Protein AF-A0A8X7P3A8-F1 (afdb_monomer)

Foldseek 3Di:
DDDDDDPDDDDPVVVVVVVVVVVPDDPDPPPDDDDDDDDDDDDPPVDDQDPVLLVLLVVLCVVCVVVVVVDPPCQVVLQVSQVSSVVVVHNDHSVRSVVSVVVVVVVVVVVVVVVPD

Radius of gyration: 29.9 Å; Cα contacts (8 Å, |Δi|>4): 35; chains: 1; bounding box: 65×52×84 Å

Nearest PDB structures (foldseek):
  2jmw-assembly1_A  TM=8.877E-01  e=8.194E-04  Arabidopsis thaliana
  8xvg-assembly1_H  TM=4.250E-01  e=5.333E+00  Homo sapiens

Structure (mmCIF, N/CA/C/O backbone):
data_AF-A0A8X7P3A8-F1
#
_entry.id   AF-A0A8X7P3A8-F1
#
loop_
_atom_site.group_PDB
_atom_site.id
_atom_site.type_symbol
_atom_site.label_atom_id
_atom_site.label_alt_id
_atom_site.label_comp_id
_atom_site.label_asym_id
_atom_site.label_entity_id
_atom_site.label_seq_id
_atom_site.pdbx_PDB_ins_code
_atom_site.Cartn_x
_atom_site.Cartn_y
_atom_site.Cartn_z
_atom_site.occupancy
_atom_site.B_iso_or_equiv
_atom_site.auth_seq_id
_atom_site.auth_comp_id
_atom_site.auth_asym_id
_atom_site.auth_atom_id
_atom_site.pdbx_PDB_model_num
ATOM 1 N N . MET A 1 1 ? 1.973 -44.497 -68.229 1.00 47.47 1 MET A N 1
ATOM 2 C CA . MET A 1 1 ? 1.048 -43.436 -68.672 1.00 47.47 1 MET A CA 1
ATOM 3 C C . MET A 1 1 ? 0.001 -43.284 -67.574 1.00 47.47 1 MET A C 1
ATOM 5 O O . MET A 1 1 ? -0.883 -44.121 -67.498 1.00 47.47 1 MET A O 1
ATOM 9 N N . ASP A 1 2 ? 0.125 -42.277 -66.711 1.00 40.44 2 ASP A N 1
ATOM 10 C CA . ASP A 1 2 ? -0.762 -42.025 -65.558 1.00 40.44 2 ASP A CA 1
ATOM 11 C C . ASP A 1 2 ? -1.169 -40.550 -65.577 1.00 40.44 2 ASP A C 1
ATOM 13 O O . ASP A 1 2 ? -0.364 -39.716 -65.977 1.00 40.44 2 ASP A O 1
ATOM 17 N N . GLN A 1 3 ? -2.341 -40.091 -65.155 1.00 44.19 3 GLN A N 1
ATOM 18 C CA . GLN A 1 3 ? -3.654 -40.646 -64.815 1.00 44.19 3 GLN A CA 1
ATOM 19 C C . GLN A 1 3 ? -4.571 -39.401 -64.808 1.00 44.19 3 GLN A C 1
ATOM 21 O O . GLN A 1 3 ? -4.120 -38.302 -64.479 1.00 44.19 3 GLN A O 1
ATOM 26 N N . ARG A 1 4 ? -5.846 -39.522 -65.199 1.00 53.44 4 ARG A N 1
ATOM 27 C CA . ARG A 1 4 ? -6.803 -38.396 -65.171 1.00 53.44 4 ARG A CA 1
ATOM 28 C C . ARG A 1 4 ? -6.999 -37.879 -63.740 1.00 53.44 4 ARG A C 1
ATOM 30 O O . ARG A 1 4 ? -7.305 -38.663 -62.851 1.00 53.44 4 ARG A O 1
ATOM 37 N N . ASN A 1 5 ? -6.924 -36.561 -63.557 1.00 43.56 5 ASN A N 1
ATOM 38 C CA . ASN A 1 5 ? -7.218 -35.863 -62.302 1.00 43.56 5 ASN A CA 1
ATOM 39 C C . ASN A 1 5 ? -8.727 -35.500 -62.208 1.00 43.56 5 ASN A C 1
ATOM 41 O O . ASN A 1 5 ? -9.203 -34.808 -63.110 1.00 43.56 5 ASN A O 1
ATOM 45 N N . PRO A 1 6 ? -9.497 -35.912 -61.172 1.00 57.31 6 PRO A N 1
ATOM 46 C CA . PRO A 1 6 ? -10.958 -35.719 -61.141 1.00 57.31 6 PRO A CA 1
ATOM 47 C C . PRO A 1 6 ? -11.501 -34.586 -60.231 1.00 57.31 6 PRO A C 1
ATOM 49 O O . PRO A 1 6 ? -12.710 -34.501 -60.032 1.00 57.31 6 PRO A O 1
ATOM 52 N N . PHE A 1 7 ? -10.689 -33.680 -59.680 1.00 54.44 7 PHE A N 1
ATOM 53 C CA . PHE A 1 7 ? -11.130 -32.808 -58.567 1.00 54.44 7 PHE A CA 1
ATOM 54 C C . PHE A 1 7 ? -11.492 -31.347 -58.909 1.00 54.44 7 PHE A C 1
ATOM 56 O O . PHE A 1 7 ? -11.035 -30.436 -58.227 1.00 54.44 7 PHE A O 1
ATOM 63 N N . HIS A 1 8 ? -12.346 -31.072 -59.903 1.00 57.78 8 HIS A N 1
ATOM 64 C CA . HIS A 1 8 ? -12.672 -29.672 -60.267 1.00 57.78 8 HIS A CA 1
ATOM 65 C C . HIS A 1 8 ? -14.158 -29.271 -60.302 1.00 57.78 8 HIS A C 1
ATOM 67 O O . HIS A 1 8 ? -14.539 -28.447 -61.121 1.00 57.78 8 HIS A O 1
ATOM 73 N N . HIS A 1 9 ? -15.012 -29.774 -59.395 1.00 59.38 9 HIS A N 1
ATOM 74 C CA . HIS A 1 9 ? -16.444 -29.396 -59.427 1.00 59.38 9 HIS A CA 1
ATOM 75 C C . HIS A 1 9 ? -17.141 -29.024 -58.099 1.00 59.38 9 HIS A C 1
ATOM 77 O O . HIS A 1 9 ? -18.346 -28.810 -58.110 1.00 59.38 9 HIS A O 1
ATOM 83 N N . HIS A 1 10 ? -16.449 -28.856 -56.964 1.00 58.84 10 HIS A N 1
ATOM 84 C CA . HIS A 1 10 ? -17.141 -28.644 -55.669 1.00 58.84 10 HIS A CA 1
ATOM 85 C C . HIS A 1 10 ? -17.173 -27.203 -55.116 1.00 58.84 10 HIS A C 1
ATOM 87 O O . HIS A 1 10 ? -17.753 -26.976 -54.058 1.00 58.84 10 HIS A O 1
ATOM 93 N N . HIS A 1 11 ? -16.610 -26.200 -55.800 1.00 58.31 11 HIS A N 1
ATOM 94 C CA . HIS A 1 11 ? -16.438 -24.868 -55.189 1.00 58.31 11 HIS A CA 1
ATOM 95 C C . HIS A 1 11 ? -17.673 -23.941 -55.265 1.00 58.31 11 HIS A C 1
ATOM 97 O O . HIS A 1 11 ? -17.757 -22.967 -54.523 1.00 58.31 11 HIS A O 1
ATOM 103 N N . HIS A 1 12 ? -18.662 -24.224 -56.121 1.00 58.28 12 HIS A N 1
ATOM 104 C CA . HIS A 1 12 ? -19.778 -23.291 -56.349 1.00 58.28 12 HIS A CA 1
ATOM 105 C C . HIS A 1 12 ? -20.887 -23.359 -55.277 1.00 58.28 12 HIS A C 1
ATOM 107 O O . HIS A 1 12 ? -21.549 -22.360 -55.004 1.00 58.28 12 HIS A O 1
ATOM 113 N N . HIS A 1 13 ? -21.079 -24.509 -54.623 1.00 57.59 13 HIS A N 1
ATOM 114 C CA . HIS A 1 13 ? -22.181 -24.694 -53.667 1.00 57.59 13 HIS A CA 1
ATOM 115 C C . HIS A 1 13 ? -21.954 -23.952 -52.337 1.00 57.59 13 HIS A C 1
ATOM 117 O O . HIS A 1 13 ? -22.894 -23.448 -51.727 1.00 57.59 13 HIS A O 1
ATOM 123 N N . HIS A 1 14 ? -20.695 -23.821 -51.908 1.00 60.31 14 HIS A N 1
ATOM 124 C CA . HIS A 1 14 ? -20.355 -23.185 -50.634 1.00 60.31 14 HIS A CA 1
ATOM 125 C C . HIS A 1 14 ? -20.652 -21.677 -50.631 1.00 60.31 14 HIS A C 1
ATOM 127 O O . HIS A 1 14 ? -21.142 -21.136 -49.641 1.00 60.31 14 HIS A O 1
ATOM 133 N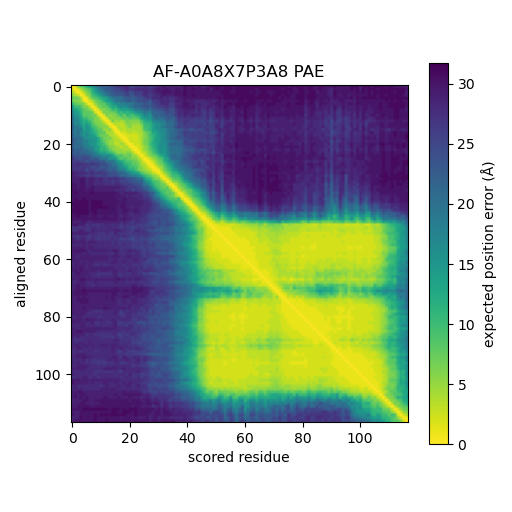 N . HIS 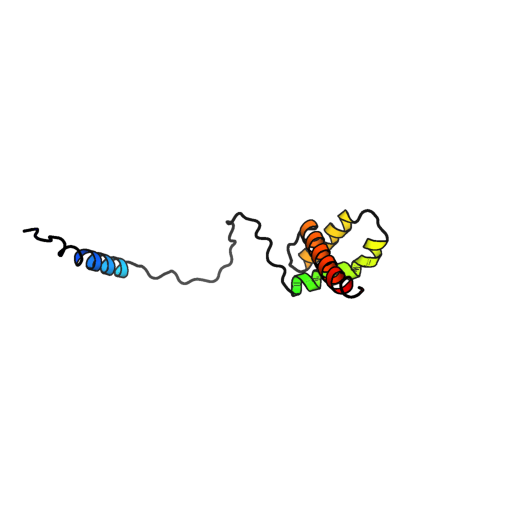A 1 15 ? -20.431 -21.002 -51.765 1.00 61.41 15 HIS A N 1
ATOM 134 C CA . HIS A 1 15 ? -20.696 -19.568 -51.892 1.00 61.41 15 HIS A CA 1
ATOM 135 C C . HIS A 1 15 ? -22.201 -19.252 -51.840 1.00 61.41 15 HIS A C 1
ATOM 137 O O . HIS A 1 15 ? -22.612 -18.235 -51.280 1.00 61.41 15 HIS A O 1
ATOM 143 N N . GLN A 1 16 ? -23.039 -20.161 -52.357 1.00 63.06 16 GLN A N 1
ATOM 144 C CA . GLN A 1 16 ? -24.491 -20.010 -52.280 1.00 63.06 16 GLN A CA 1
ATOM 145 C C . GLN A 1 16 ? -25.015 -20.177 -50.835 1.00 63.06 16 GLN A C 1
ATOM 147 O O . GLN A 1 16 ? -25.933 -19.492 -50.409 1.00 63.06 16 GLN A O 1
ATOM 152 N N . HIS A 1 17 ? -24.412 -21.020 -50.002 1.00 61.53 17 HIS A N 1
ATOM 153 C CA . HIS A 1 17 ? -24.864 -21.119 -48.607 1.00 61.53 17 HIS A CA 1
ATOM 154 C C . HIS A 1 17 ? -24.540 -19.854 -47.787 1.00 61.53 17 HIS A C 1
ATOM 156 O O . HIS A 1 17 ? -25.316 -19.442 -46.925 1.00 61.53 17 HIS A O 1
ATOM 162 N N . HIS A 1 18 ? -23.412 -19.204 -48.085 1.00 64.19 18 HIS A N 1
ATOM 163 C CA . HIS A 1 18 ? -22.928 -18.050 -47.327 1.00 64.19 18 HIS A CA 1
ATOM 164 C C . HIS A 1 18 ? -23.804 -16.794 -47.494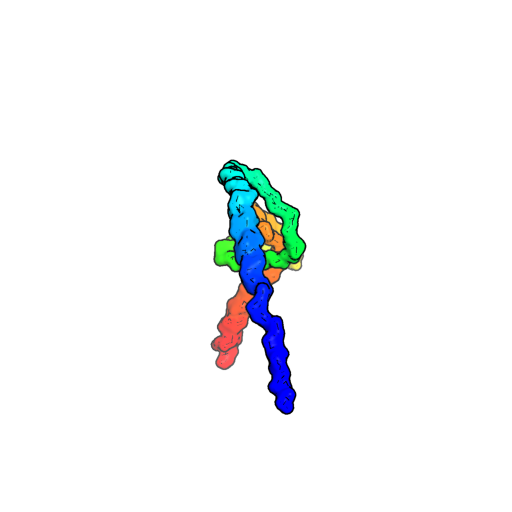 1.00 64.19 18 HIS A C 1
ATOM 166 O O . HIS A 1 18 ? -24.029 -16.072 -46.522 1.00 64.19 18 HIS A O 1
ATOM 172 N N . HIS A 1 19 ? -24.344 -16.536 -48.692 1.00 66.38 19 HIS A N 1
ATOM 173 C CA . HIS A 1 19 ? -25.159 -15.334 -48.924 1.00 66.38 19 HIS A CA 1
ATOM 174 C C . HIS A 1 19 ? -26.541 -15.412 -48.250 1.00 66.38 19 HIS A C 1
ATOM 176 O O . HIS A 1 19 ? -27.071 -14.389 -47.816 1.00 66.38 19 HIS A O 1
ATOM 182 N N . LEU A 1 20 ? -27.126 -16.610 -48.123 1.00 66.38 20 LEU A N 1
ATOM 183 C CA . LEU A 1 20 ? -28.446 -16.783 -47.508 1.00 66.38 20 LEU A CA 1
ATOM 184 C C . LEU A 1 20 ? -28.390 -16.639 -45.976 1.00 66.38 20 LEU A C 1
ATOM 186 O O . LEU A 1 20 ? -29.349 -16.175 -45.360 1.00 66.38 20 LEU A O 1
ATOM 190 N N . ILE A 1 21 ? -27.245 -16.974 -45.371 1.00 64.94 21 ILE A N 1
ATOM 191 C CA . ILE A 1 21 ? -26.966 -16.768 -43.940 1.00 64.94 21 ILE A CA 1
ATOM 192 C C . ILE A 1 21 ? -26.829 -15.272 -43.616 1.00 64.94 21 ILE A C 1
ATOM 194 O O . ILE A 1 21 ? -27.260 -14.833 -42.552 1.00 64.94 21 ILE A O 1
ATOM 198 N N . GLN A 1 22 ? -26.282 -14.473 -44.539 1.00 66.12 22 GLN A N 1
ATOM 199 C CA . GLN A 1 22 ? -26.111 -13.030 -44.346 1.00 66.12 22 GLN A CA 1
ATOM 200 C C . GLN A 1 22 ? -27.457 -12.281 -44.294 1.00 66.12 22 GLN A C 1
ATOM 202 O O . GLN A 1 22 ? -27.588 -11.326 -43.535 1.00 66.12 22 GLN A O 1
ATOM 207 N N . GLN A 1 23 ? -28.467 -12.717 -45.059 1.00 65.12 23 GLN A N 1
ATOM 208 C CA . GLN A 1 23 ? -29.770 -12.033 -45.129 1.00 65.12 23 GLN A CA 1
ATOM 209 C C . GLN A 1 23 ? -30.724 -12.337 -43.959 1.00 65.12 23 GLN A C 1
ATOM 211 O O . GLN A 1 23 ? -31.705 -11.622 -43.786 1.00 65.12 23 GLN A O 1
ATOM 216 N N . GLN A 1 24 ? -30.457 -13.365 -43.144 1.00 64.62 24 GLN A N 1
ATOM 217 C CA . GLN A 1 24 ? -31.302 -13.731 -41.992 1.00 64.62 24 GLN A CA 1
ATOM 218 C C . GLN A 1 24 ? -30.837 -13.132 -40.653 1.00 64.62 24 GLN A C 1
ATOM 220 O O . GLN A 1 24 ? -31.442 -13.403 -39.616 1.00 64.62 24 GLN A O 1
ATOM 225 N N . GLN A 1 25 ? -29.781 -12.315 -40.640 1.00 59.66 25 GLN A N 1
ATOM 226 C CA . GLN A 1 25 ? -29.327 -11.658 -39.414 1.00 59.66 25 GLN A CA 1
ATOM 227 C C . GLN A 1 25 ? -30.231 -10.459 -39.097 1.00 59.66 25 GLN A C 1
ATOM 229 O O . GLN A 1 25 ? -30.170 -9.422 -39.754 1.00 59.66 25 GLN A O 1
ATOM 234 N N . LEU A 1 26 ? -31.083 -10.614 -38.078 1.00 52.94 26 LEU A N 1
ATOM 235 C CA . LEU A 1 26 ? -31.791 -9.508 -37.428 1.00 52.94 26 LEU A CA 1
ATOM 236 C C . LEU A 1 26 ? -30.778 -8.435 -36.981 1.00 52.94 26 LEU A C 1
ATOM 238 O O . LEU A 1 26 ? -29.683 -8.796 -36.535 1.00 52.94 26 LEU A O 1
ATOM 242 N N . PRO A 1 27 ? -31.111 -7.132 -37.069 1.00 59.09 27 PRO A N 1
ATOM 243 C CA . PRO A 1 27 ? -30.215 -6.086 -36.593 1.00 59.09 27 PRO A CA 1
ATOM 244 C C . PRO A 1 27 ? -29.925 -6.287 -35.095 1.00 59.09 27 PRO A C 1
ATOM 246 O O . PRO A 1 27 ? -30.838 -6.652 -34.346 1.00 59.09 27 PRO A O 1
ATOM 249 N N . PRO A 1 28 ? -28.678 -6.063 -34.634 1.00 55.62 28 PRO A N 1
ATOM 250 C CA . PRO A 1 28 ? -28.371 -6.113 -33.212 1.00 55.62 28 PRO A CA 1
ATOM 251 C C . PRO A 1 28 ? -29.257 -5.100 -32.469 1.00 55.62 28 PRO A C 1
ATOM 253 O O . PRO A 1 28 ? -29.475 -3.996 -32.982 1.00 55.62 28 PRO A O 1
ATOM 256 N N . PRO A 1 29 ? -29.795 -5.450 -31.284 1.00 55.81 29 PRO A N 1
ATOM 257 C CA . PRO A 1 29 ? -30.598 -4.515 -30.509 1.00 55.81 29 PRO A CA 1
ATOM 258 C C . PRO A 1 29 ? -29.772 -3.254 -30.212 1.00 55.81 29 PRO A C 1
ATOM 260 O O . PRO A 1 29 ? -28.559 -3.359 -29.991 1.00 55.81 29 PRO A O 1
ATOM 263 N N . PRO A 1 30 ? -30.395 -2.059 -30.204 1.00 47.94 30 PRO A N 1
ATOM 264 C CA . PRO A 1 30 ? -29.694 -0.839 -29.839 1.00 47.94 30 PRO A CA 1
ATOM 265 C C . PRO A 1 30 ? -29.137 -1.024 -28.428 1.00 47.94 30 PRO A C 1
ATOM 267 O O . PRO A 1 30 ? -29.884 -1.328 -27.499 1.00 47.94 30 PRO A O 1
ATOM 270 N N . GLN A 1 31 ? -27.818 -0.893 -28.277 1.00 48.88 31 GLN A N 1
ATOM 271 C CA . GLN A 1 31 ? -27.152 -0.938 -26.980 1.00 48.88 31 GLN A CA 1
ATOM 272 C C . GLN A 1 31 ? -27.609 0.270 -26.157 1.00 48.88 31 GLN A C 1
ATOM 274 O O . GLN A 1 31 ? -27.007 1.341 -26.185 1.00 48.88 31 GLN A O 1
ATOM 279 N N . SER A 1 32 ? -28.722 0.102 -25.446 1.00 41.41 32 SER A N 1
ATOM 280 C CA . SER A 1 32 ? -29.150 1.000 -24.389 1.00 41.41 32 SER A CA 1
ATOM 281 C C . SER A 1 32 ? -28.174 0.861 -23.228 1.00 41.41 32 SER A C 1
ATOM 283 O O . SER A 1 32 ? -28.014 -0.204 -22.635 1.00 41.41 32 SER A O 1
ATOM 285 N N . THR A 1 33 ? -27.517 1.970 -22.923 1.00 54.44 33 THR A N 1
ATOM 286 C CA . THR A 1 33 ? -26.728 2.220 -21.721 1.00 54.44 33 THR A CA 1
ATOM 287 C C . THR A 1 33 ? -27.449 1.725 -20.467 1.00 54.44 33 THR A C 1
ATOM 289 O O . THR A 1 33 ? -28.348 2.406 -19.983 1.00 54.44 33 THR A O 1
ATOM 292 N N . THR A 1 34 ? -27.051 0.583 -19.908 1.00 44.38 34 THR A N 1
ATOM 293 C CA . THR A 1 34 ? -27.301 0.264 -18.495 1.00 44.38 34 THR A CA 1
ATOM 294 C C . THR A 1 34 ? -26.170 -0.601 -17.950 1.00 44.38 34 THR A C 1
ATOM 296 O 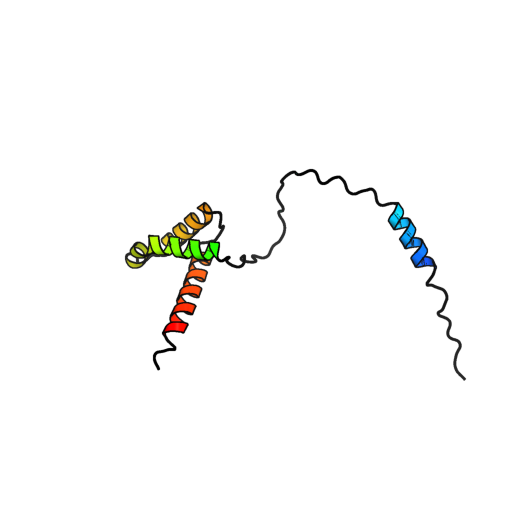O . THR A 1 34 ? -25.727 -1.560 -18.574 1.00 44.38 34 THR A O 1
ATOM 299 N N . ALA A 1 35 ? -25.669 -0.186 -16.792 1.00 54.16 35 ALA A N 1
ATOM 300 C CA . ALA A 1 35 ? -24.672 -0.874 -15.999 1.00 54.16 35 ALA A CA 1
ATOM 301 C C . ALA A 1 35 ? -25.177 -2.251 -15.542 1.00 54.16 35 ALA A C 1
ATOM 303 O O . ALA A 1 35 ? -26.268 -2.326 -14.986 1.00 54.16 35 ALA A O 1
ATOM 304 N N . ALA A 1 36 ? -24.364 -3.298 -15.694 1.00 46.38 36 ALA A N 1
ATOM 305 C CA . ALA A 1 36 ? -24.371 -4.460 -14.806 1.00 46.38 36 ALA A CA 1
ATOM 306 C C . ALA A 1 36 ? -23.142 -5.351 -15.050 1.00 46.38 36 ALA A C 1
ATOM 308 O O . ALA A 1 36 ? -22.903 -5.818 -16.157 1.00 46.38 36 ALA A O 1
ATOM 309 N N . MET A 1 37 ? -22.386 -5.523 -13.967 1.00 54.38 37 MET A N 1
ATOM 310 C CA . MET A 1 37 ? -21.563 -6.660 -13.549 1.00 54.38 37 MET A CA 1
ATOM 311 C C . MET A 1 37 ? -21.247 -7.753 -14.589 1.00 54.38 37 MET A C 1
ATOM 313 O O . MET A 1 37 ? -22.106 -8.554 -14.941 1.00 54.38 37 MET A O 1
ATOM 317 N N . ASP A 1 38 ? -19.964 -7.867 -14.938 1.00 51.62 38 ASP A N 1
ATOM 318 C CA . ASP A 1 38 ? -19.349 -9.105 -15.427 1.00 51.62 38 ASP A CA 1
ATOM 319 C C . ASP A 1 38 ? -18.813 -9.909 -14.224 1.00 51.62 38 ASP A C 1
ATOM 321 O O . ASP A 1 38 ? -17.973 -9.391 -13.482 1.00 51.62 38 ASP A O 1
ATOM 325 N N . PRO A 1 39 ? -19.282 -11.147 -13.980 1.00 65.25 39 PRO A N 1
ATOM 326 C CA . PRO A 1 39 ? -18.596 -12.083 -13.110 1.00 65.25 39 PRO A CA 1
ATOM 327 C C . PRO A 1 39 ? -18.175 -13.312 -13.926 1.00 65.25 39 PRO A C 1
ATOM 329 O O . PRO A 1 39 ? -18.947 -14.259 -14.072 1.00 65.25 39 PRO A O 1
ATOM 332 N N . GLY A 1 40 ? -16.941 -13.347 -14.431 1.00 48.06 40 GLY A N 1
ATOM 333 C CA . GLY A 1 40 ? -16.428 -14.601 -14.986 1.00 48.06 40 GLY A CA 1
ATOM 334 C C . GLY A 1 40 ? -15.048 -14.544 -15.625 1.00 48.06 40 GLY A C 1
ATOM 335 O O . GLY A 1 40 ? -14.930 -14.387 -16.833 1.00 48.06 40 GLY A O 1
ATOM 336 N N . GLY A 1 41 ? -13.992 -14.810 -14.851 1.00 43.97 41 GLY A N 1
ATOM 337 C CA . GLY A 1 41 ? -12.671 -15.031 -15.444 1.00 43.97 41 GLY A CA 1
ATOM 338 C C . GLY A 1 41 ? -11.567 -15.343 -14.447 1.00 43.97 41 GLY A C 1
ATOM 339 O O . GLY A 1 41 ? -10.773 -14.473 -14.113 1.00 43.97 41 GLY A O 1
ATOM 340 N N . GLY A 1 42 ? -11.518 -16.591 -13.976 1.00 48.59 42 GLY A N 1
ATOM 341 C CA . GLY A 1 42 ? -10.488 -17.098 -13.074 1.00 48.59 42 GLY A CA 1
ATOM 342 C C . GLY A 1 42 ? -9.065 -16.918 -13.610 1.00 48.59 42 GLY A C 1
ATOM 343 O O . GLY A 1 42 ? -8.758 -17.206 -14.766 1.00 48.59 42 GLY A O 1
ATOM 344 N N . GLY A 1 43 ? -8.199 -16.460 -12.715 1.00 45.16 43 GLY A N 1
ATOM 345 C CA . GLY A 1 43 ? -6.798 -16.168 -12.956 1.00 45.16 43 GLY A CA 1
ATOM 346 C C . GLY A 1 43 ? -6.521 -14.792 -12.391 1.00 45.16 43 GLY A C 1
ATOM 347 O O . GLY A 1 43 ? -6.835 -13.800 -13.040 1.00 45.16 43 GLY A O 1
ATOM 348 N N . GLU A 1 44 ? -5.965 -14.734 -11.180 1.00 51.91 44 GLU A N 1
ATOM 349 C CA . GLU A 1 44 ? -5.465 -13.513 -10.547 1.00 51.91 44 GLU A CA 1
ATOM 350 C C . GLU A 1 44 ? -4.347 -12.911 -11.411 1.00 51.91 44 GLU A C 1
ATOM 352 O O . GLU A 1 44 ? -3.158 -12.976 -11.101 1.00 51.91 44 GLU A O 1
ATOM 357 N N . ARG A 1 45 ? -4.713 -12.325 -12.551 1.00 55.22 45 ARG A N 1
ATOM 358 C CA . ARG A 1 45 ? -3.879 -11.381 -13.269 1.00 55.22 45 ARG A CA 1
ATOM 359 C C . ARG A 1 45 ? -3.812 -10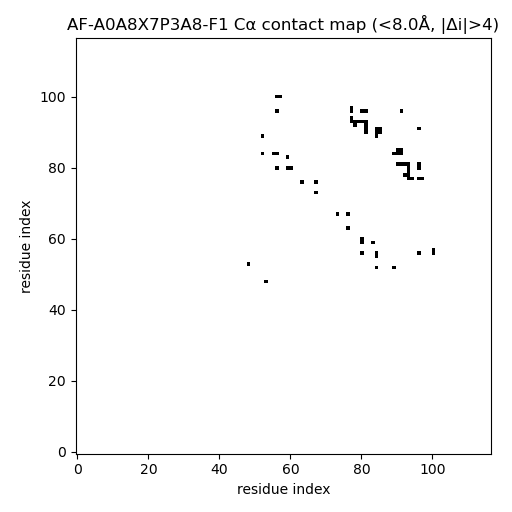.178 -12.358 1.00 55.22 45 ARG A C 1
ATOM 361 O O . ARG A 1 45 ? -4.644 -9.286 -12.463 1.00 55.22 45 ARG A O 1
ATOM 368 N N . ILE A 1 46 ? -2.864 -10.198 -11.421 1.00 59.56 46 ILE A N 1
ATOM 369 C CA . ILE A 1 46 ? -2.517 -9.034 -10.614 1.00 59.56 46 ILE A CA 1
ATOM 370 C C . ILE A 1 46 ? -2.354 -7.891 -11.622 1.00 59.56 46 ILE A C 1
ATOM 372 O O . ILE A 1 46 ? -1.429 -7.961 -12.439 1.00 59.56 46 ILE A O 1
ATOM 376 N N . PRO A 1 47 ? -3.249 -6.884 -11.629 1.00 65.62 47 PRO A N 1
ATOM 377 C CA . PRO A 1 47 ? -3.191 -5.835 -12.632 1.00 65.62 47 PRO A CA 1
ATOM 378 C C . PRO A 1 47 ? -1.811 -5.190 -12.568 1.00 65.62 47 PRO A C 1
ATOM 380 O O . PRO A 1 47 ? -1.273 -4.993 -11.469 1.00 65.62 47 PRO A O 1
ATOM 383 N N . GLN A 1 48 ? -1.213 -4.897 -13.720 1.00 81.62 48 GLN A N 1
ATOM 384 C CA . GLN A 1 48 ? 0.054 -4.178 -13.766 1.00 81.62 48 GLN A CA 1
ATOM 385 C C . GLN A 1 48 ? -0.110 -2.867 -12.988 1.00 81.62 48 GLN A C 1
ATOM 387 O O . GLN A 1 48 ? -1.042 -2.116 -13.242 1.00 81.62 48 GLN A O 1
ATOM 392 N N . TRP A 1 49 ? 0.760 -2.628 -12.003 1.00 87.06 49 TRP A N 1
ATOM 393 C CA . TRP A 1 49 ? 0.717 -1.408 -11.198 1.00 87.06 49 TRP A CA 1
ATOM 394 C C . TRP A 1 49 ? 0.899 -0.195 -12.105 1.00 87.06 49 TRP A C 1
ATOM 396 O O . TRP A 1 49 ? 1.968 -0.035 -12.707 1.00 87.06 49 TRP A O 1
ATOM 406 N N . SER A 1 50 ? -0.119 0.652 -12.172 1.00 89.56 50 SER A N 1
ATOM 407 C CA . SER A 1 50 ? -0.046 1.940 -12.848 1.00 89.56 50 SER A CA 1
ATOM 408 C C . SER A 1 50 ? 0.905 2.896 -12.117 1.00 89.56 50 SER A C 1
ATOM 410 O O . SER A 1 50 ? 1.333 2.668 -10.974 1.00 89.56 50 SER A O 1
ATOM 412 N N . LEU A 1 51 ? 1.277 3.981 -12.802 1.00 88.75 51 LEU A N 1
ATOM 413 C CA . LEU A 1 51 ? 2.098 5.033 -12.208 1.00 88.75 51 LEU A CA 1
ATOM 414 C C . LEU A 1 51 ? 1.373 5.696 -11.032 1.00 88.75 51 LEU A C 1
ATOM 416 O O . LEU A 1 51 ? 2.003 5.952 -10.012 1.00 88.75 51 LEU A O 1
ATOM 420 N N . GLU A 1 52 ? 0.070 5.937 -11.169 1.00 92.12 52 GLU A N 1
ATOM 421 C CA . GLU A 1 52 ? -0.764 6.537 -10.127 1.00 92.12 52 GLU A CA 1
ATOM 422 C C . GLU A 1 52 ? -0.849 5.630 -8.897 1.00 92.12 52 GLU A C 1
ATOM 424 O O . GLU A 1 52 ? -0.450 6.047 -7.816 1.00 92.12 52 GLU A O 1
ATOM 429 N N . GLU A 1 53 ? -1.179 4.346 -9.074 1.00 91.44 53 GLU A N 1
ATOM 430 C CA . GLU A 1 53 ? -1.165 3.362 -7.978 1.00 91.44 53 GLU A CA 1
ATOM 431 C C . GLU A 1 53 ? 0.186 3.294 -7.261 1.00 91.44 53 GLU A C 1
ATOM 433 O O . GLU A 1 53 ? 0.261 3.159 -6.041 1.00 91.44 53 GLU A O 1
ATOM 438 N N . THR A 1 54 ? 1.279 3.350 -8.027 1.00 92.12 54 THR A N 1
ATOM 439 C CA . THR A 1 54 ? 2.624 3.310 -7.451 1.00 92.12 54 THR A CA 1
ATOM 440 C C . THR A 1 54 ? 2.917 4.586 -6.661 1.00 92.12 54 THR A C 1
ATOM 442 O O . THR A 1 54 ? 3.492 4.491 -5.581 1.00 92.12 54 THR A O 1
ATOM 445 N N . LYS A 1 55 ? 2.518 5.761 -7.163 1.00 92.81 55 LYS A N 1
ATOM 446 C CA . LYS A 1 55 ? 2.667 7.040 -6.451 1.00 92.81 55 LYS A CA 1
ATOM 447 C C . LYS A 1 55 ? 1.871 7.051 -5.151 1.00 92.81 55 LYS A C 1
ATOM 449 O O . LYS A 1 55 ? 2.425 7.424 -4.123 1.00 92.81 55 LYS A O 1
ATOM 454 N N . GLU A 1 56 ? 0.631 6.574 -5.176 1.00 95.06 56 GLU A N 1
ATOM 455 C CA . GLU A 1 56 ? -0.202 6.490 -3.975 1.00 95.06 56 GLU A CA 1
ATOM 456 C C . GLU A 1 56 ? 0.385 5.527 -2.939 1.00 95.06 56 GLU A C 1
ATOM 458 O O . GLU A 1 56 ? 0.470 5.871 -1.760 1.00 95.06 56 GLU A O 1
ATOM 463 N N . LEU A 1 57 ? 0.894 4.365 -3.369 1.00 93.81 57 LEU A N 1
ATOM 464 C CA . LEU A 1 57 ? 1.599 3.445 -2.472 1.00 93.81 57 LEU A CA 1
ATOM 465 C C . LEU A 1 57 ? 2.821 4.110 -1.819 1.00 93.81 57 LEU A C 1
ATOM 467 O O . LEU A 1 57 ? 3.061 3.900 -0.630 1.00 93.81 57 LEU A O 1
ATOM 471 N N . LEU A 1 58 ? 3.602 4.877 -2.587 1.00 93.06 58 LEU A N 1
ATOM 472 C CA . LEU A 1 58 ? 4.768 5.594 -2.069 1.00 93.06 58 LEU A CA 1
ATOM 473 C C . LEU A 1 58 ? 4.355 6.656 -1.043 1.00 93.06 58 LEU A C 1
ATOM 475 O O . LEU A 1 58 ? 4.926 6.666 0.044 1.00 93.06 58 LEU A O 1
ATOM 479 N N . GLY A 1 59 ? 3.341 7.472 -1.346 1.00 93.75 59 GLY A N 1
ATOM 480 C CA . GLY A 1 59 ? 2.849 8.513 -0.437 1.00 93.75 59 GLY A CA 1
ATOM 481 C C . GLY A 1 59 ? 2.301 7.940 0.871 1.00 93.75 59 GLY A C 1
ATOM 482 O O . GLY A 1 59 ? 2.720 8.340 1.953 1.00 93.75 59 GLY A O 1
ATOM 483 N N . ILE A 1 60 ? 1.453 6.908 0.794 1.00 93.44 60 ILE A N 1
ATOM 484 C CA . ILE A 1 60 ? 0.934 6.225 1.991 1.00 93.44 60 ILE A CA 1
ATOM 485 C C . ILE A 1 60 ? 2.076 5.622 2.819 1.00 93.44 60 ILE A C 1
ATOM 487 O O . ILE A 1 60 ? 2.040 5.634 4.052 1.00 93.44 60 ILE A O 1
ATOM 491 N N . ARG A 1 61 ? 3.091 5.050 2.161 1.00 91.38 61 ARG A N 1
ATOM 492 C CA . ARG A 1 61 ? 4.223 4.446 2.863 1.00 91.38 61 ARG A CA 1
ATOM 493 C C . ARG A 1 61 ? 5.124 5.500 3.500 1.00 91.38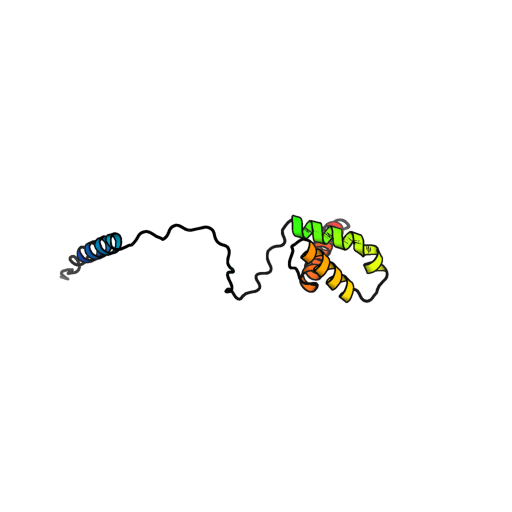 61 ARG A C 1
ATOM 495 O O . ARG A 1 61 ? 5.634 5.217 4.580 1.00 91.38 61 ARG A O 1
ATOM 502 N N . GLU A 1 62 ? 5.302 6.659 2.876 1.00 91.25 62 GLU A N 1
ATOM 503 C CA . GLU A 1 62 ? 6.030 7.804 3.434 1.00 91.25 62 GLU A CA 1
ATOM 504 C C . GLU A 1 62 ? 5.350 8.320 4.707 1.00 91.25 62 GLU A C 1
ATOM 506 O O . GLU A 1 62 ? 6.002 8.418 5.745 1.00 91.25 62 GLU A O 1
ATOM 511 N N . GLU A 1 63 ? 4.027 8.519 4.678 1.00 90.69 63 GLU A N 1
ATOM 512 C CA . GLU A 1 63 ? 3.246 8.924 5.859 1.00 90.69 63 GLU A CA 1
ATOM 513 C C . GLU A 1 63 ? 3.425 7.967 7.046 1.00 90.69 63 GLU A C 1
ATOM 515 O O . GLU A 1 63 ? 3.442 8.383 8.203 1.00 90.69 63 GLU A O 1
ATOM 520 N N . LEU A 1 64 ? 3.534 6.667 6.764 1.00 88.56 64 LEU A N 1
ATOM 521 C CA . LEU A 1 64 ? 3.637 5.623 7.781 1.00 88.56 64 LEU A CA 1
ATOM 522 C C . LEU A 1 64 ? 5.088 5.280 8.154 1.00 88.56 64 LEU A C 1
ATOM 524 O O . LEU A 1 64 ? 5.297 4.394 8.986 1.00 88.56 64 LEU A O 1
ATOM 528 N N . ASP A 1 65 ? 6.099 5.926 7.562 1.00 88.88 65 ASP A N 1
ATOM 529 C CA . ASP A 1 65 ? 7.495 5.491 7.688 1.00 88.88 65 ASP A CA 1
ATOM 530 C C . ASP A 1 65 ? 8.027 5.504 9.112 1.00 88.88 65 ASP A C 1
ATOM 532 O O . ASP A 1 65 ? 8.603 4.507 9.552 1.00 88.88 65 ASP A O 1
ATOM 536 N N . GLN A 1 66 ? 7.714 6.549 9.873 1.00 85.69 66 GLN A N 1
ATOM 537 C CA . GLN A 1 66 ? 8.083 6.624 11.285 1.00 85.69 66 GLN A CA 1
ATOM 538 C C . GLN A 1 66 ? 7.510 5.439 12.080 1.00 85.69 66 GLN A C 1
ATOM 540 O O . GLN A 1 66 ? 8.230 4.774 12.824 1.00 85.69 66 GLN A O 1
ATOM 545 N N . THR A 1 67 ? 6.244 5.084 11.844 1.00 86.31 67 THR A N 1
ATOM 546 C CA . THR A 1 67 ? 5.587 3.944 12.502 1.00 86.31 67 THR A CA 1
ATOM 547 C C . THR A 1 67 ? 6.180 2.599 12.065 1.00 86.31 67 THR A C 1
ATOM 549 O O . THR A 1 67 ? 6.304 1.675 12.875 1.00 86.31 67 THR A O 1
ATOM 552 N N . PHE A 1 68 ? 6.585 2.473 10.796 1.00 85.94 68 PHE A N 1
ATOM 553 C CA . PHE A 1 68 ? 7.293 1.291 10.294 1.00 85.94 68 PHE A CA 1
ATOM 554 C C . PHE A 1 68 ? 8.681 1.119 10.928 1.00 85.94 68 PHE A C 1
ATOM 556 O O . PHE A 1 68 ? 9.121 -0.023 11.079 1.00 85.94 68 PHE A O 1
ATOM 563 N N . MET A 1 69 ? 9.363 2.211 11.290 1.00 83.88 69 MET A N 1
ATOM 564 C CA . MET A 1 69 ? 10.663 2.169 11.973 1.00 83.88 69 MET A CA 1
ATOM 565 C C . MET A 1 69 ? 10.536 1.827 13.462 1.00 83.88 69 MET A C 1
ATOM 567 O O . MET A 1 69 ? 11.388 1.126 14.006 1.00 83.88 69 MET A O 1
ATOM 571 N N . GLU A 1 70 ? 9.471 2.286 14.117 1.00 83.25 70 GLU A N 1
ATOM 572 C CA . GLU A 1 70 ? 9.275 2.126 15.561 1.00 83.25 70 GLU A CA 1
ATOM 573 C C . GLU A 1 70 ? 8.791 0.717 15.953 1.00 83.25 70 GLU A C 1
ATOM 575 O O . GLU A 1 70 ? 9.118 0.197 17.023 1.00 83.25 70 GLU A O 1
ATOM 580 N N . THR A 1 71 ? 8.038 0.047 15.073 1.00 78.19 71 THR A N 1
ATOM 581 C CA . THR A 1 71 ? 7.384 -1.233 15.380 1.00 78.19 71 THR A CA 1
ATOM 582 C C . THR A 1 71 ? 8.021 -2.433 14.674 1.00 78.19 71 THR A C 1
ATOM 584 O O . THR A 1 71 ? 8.081 -2.527 13.450 1.00 78.19 71 THR A O 1
ATOM 587 N N . LYS A 1 72 ? 8.372 -3.470 15.453 1.00 75.75 72 LYS A N 1
ATOM 588 C CA . LYS A 1 72 ? 8.860 -4.762 14.919 1.00 75.75 72 LYS A CA 1
ATOM 589 C C . LYS A 1 72 ? 7.776 -5.590 14.204 1.00 75.75 72 LYS A C 1
ATOM 591 O O . LYS A 1 72 ? 8.098 -6.472 13.412 1.00 75.75 72 LYS A O 1
ATOM 596 N N . ARG A 1 73 ? 6.488 -5.336 14.466 1.00 77.62 73 ARG A N 1
ATOM 597 C CA . ARG A 1 73 ? 5.340 -6.047 13.864 1.00 77.62 73 ARG A CA 1
ATOM 598 C C . ARG A 1 73 ? 4.670 -5.225 12.763 1.00 77.62 73 ARG A C 1
ATOM 600 O O . ARG A 1 73 ? 3.592 -4.674 12.941 1.00 77.62 73 ARG A O 1
ATOM 607 N N . ASN A 1 74 ? 5.279 -5.216 11.586 1.00 86.81 74 ASN A N 1
ATOM 608 C CA . ASN A 1 74 ? 4.774 -4.466 10.433 1.00 86.81 74 ASN A CA 1
ATOM 609 C C . ASN A 1 74 ? 3.572 -5.104 9.706 1.00 86.81 74 ASN A C 1
ATOM 611 O O . ASN A 1 74 ? 3.034 -4.484 8.795 1.00 86.81 74 ASN A O 1
ATOM 615 N N . LYS A 1 75 ? 3.121 -6.312 10.088 1.00 88.38 75 LYS A N 1
ATOM 616 C CA . LYS A 1 75 ? 1.997 -6.997 9.418 1.00 88.38 75 LYS A CA 1
ATOM 617 C C . LYS A 1 75 ? 0.740 -6.122 9.375 1.00 88.38 75 LYS A C 1
ATOM 619 O O . LYS A 1 75 ? 0.186 -5.930 8.304 1.00 88.38 75 LYS A O 1
ATOM 624 N N . LEU A 1 76 ? 0.346 -5.555 10.517 1.00 89.19 76 LEU A N 1
ATOM 625 C CA . LEU A 1 76 ? -0.843 -4.702 10.612 1.00 89.19 76 LEU A CA 1
ATOM 626 C C . LEU A 1 76 ? -0.689 -3.397 9.823 1.00 89.19 76 LEU A C 1
ATOM 628 O O . LEU A 1 76 ? -1.659 -2.912 9.259 1.00 89.19 76 LEU A O 1
ATOM 632 N N . LEU A 1 77 ? 0.527 -2.856 9.721 1.00 91.62 77 LEU A N 1
ATOM 633 C CA . LEU A 1 77 ? 0.771 -1.652 8.928 1.00 91.62 77 LEU A CA 1
ATOM 634 C C . LEU A 1 77 ? 0.532 -1.904 7.437 1.00 91.62 77 LEU A C 1
ATOM 636 O O . LEU A 1 77 ? 0.010 -1.034 6.754 1.00 91.62 77 LEU A O 1
ATOM 640 N N . TRP A 1 78 ? 0.847 -3.100 6.933 1.00 93.44 78 TRP A N 1
ATOM 641 C CA . TRP A 1 78 ? 0.534 -3.456 5.547 1.00 93.44 78 TRP A CA 1
ATOM 642 C C . TRP A 1 78 ? -0.970 -3.604 5.291 1.00 93.44 78 TRP A C 1
ATOM 644 O O . TRP A 1 78 ? -1.416 -3.259 4.200 1.00 93.44 78 TRP A O 1
ATOM 654 N N . GLU A 1 79 ? -1.749 -4.042 6.284 1.00 93.88 79 GLU A N 1
ATOM 655 C CA . GLU A 1 79 ? -3.220 -4.026 6.209 1.00 93.88 79 GLU A CA 1
ATOM 656 C C . GLU A 1 79 ? -3.750 -2.587 6.143 1.00 93.88 79 GLU A C 1
ATOM 658 O O . GLU A 1 79 ? -4.604 -2.278 5.317 1.00 93.88 79 GLU A O 1
ATOM 663 N N . VAL A 1 80 ? -3.187 -1.673 6.943 1.00 93.50 80 VAL A N 1
ATOM 664 C CA . VAL A 1 80 ? -3.543 -0.242 6.902 1.00 93.50 80 VAL A CA 1
ATOM 665 C C . VAL A 1 80 ? -3.185 0.384 5.551 1.00 93.50 80 VAL A C 1
ATOM 667 O O . VAL A 1 80 ? -3.971 1.152 5.002 1.00 93.50 80 VAL A O 1
ATOM 670 N N . VAL A 1 81 ? -2.026 0.040 4.981 1.00 94.31 81 VAL A N 1
ATOM 671 C CA . VAL A 1 81 ? -1.635 0.488 3.633 1.00 94.31 81 VAL A CA 1
ATOM 672 C C . VAL A 1 81 ? -2.637 -0.006 2.588 1.00 94.31 81 VAL A C 1
ATOM 674 O O . VAL A 1 81 ? -3.059 0.771 1.737 1.00 94.31 81 VAL A O 1
ATOM 677 N N . ALA A 1 82 ? -3.031 -1.280 2.650 1.00 94.12 82 ALA A N 1
ATOM 678 C CA . ALA A 1 82 ? -4.021 -1.853 1.740 1.00 94.12 82 ALA A CA 1
ATOM 679 C C . ALA A 1 82 ? -5.393 -1.175 1.871 1.00 94.12 82 ALA A C 1
ATOM 681 O O . ALA A 1 82 ? -6.001 -0.845 0.857 1.00 94.12 82 ALA A O 1
ATOM 682 N N . ALA A 1 83 ? -5.842 -0.896 3.098 1.00 94.50 83 ALA A N 1
ATOM 683 C CA . ALA A 1 83 ? -7.081 -0.164 3.348 1.00 94.50 83 ALA A CA 1
ATOM 684 C C . ALA A 1 83 ? -7.041 1.249 2.741 1.00 94.50 83 ALA A C 1
ATOM 686 O O . ALA A 1 83 ? -7.919 1.604 1.963 1.00 94.50 83 ALA A O 1
ATOM 687 N N . LYS A 1 84 ? -5.965 2.011 2.981 1.00 94.19 84 LYS A N 1
ATOM 688 C CA . LYS A 1 84 ? -5.782 3.349 2.387 1.00 94.19 84 LYS A CA 1
ATOM 689 C C . LYS A 1 84 ? -5.728 3.323 0.852 1.00 94.19 84 LYS A C 1
ATOM 691 O O . LYS A 1 84 ? -6.203 4.249 0.202 1.00 94.19 84 LYS A O 1
ATOM 696 N N . MET A 1 85 ? -5.137 2.282 0.262 1.00 94.00 85 MET A N 1
ATOM 697 C CA . MET A 1 85 ? -5.151 2.079 -1.193 1.00 94.00 85 MET A CA 1
ATOM 698 C C . MET A 1 85 ? -6.573 1.809 -1.699 1.00 94.00 85 MET A C 1
ATOM 700 O O . MET A 1 85 ? -6.981 2.392 -2.704 1.00 94.00 85 MET A O 1
ATOM 704 N N . ALA A 1 86 ? -7.341 0.981 -0.986 1.00 92.62 86 ALA A N 1
ATOM 705 C CA . ALA A 1 86 ? -8.730 0.682 -1.322 1.00 92.62 86 ALA A CA 1
ATOM 706 C C . ALA A 1 86 ? -9.631 1.925 -1.228 1.00 92.62 86 ALA A C 1
ATOM 708 O O . ALA A 1 86 ? -10.447 2.133 -2.124 1.00 92.62 86 ALA A O 1
ATOM 709 N N . ASP A 1 87 ? -9.422 2.793 -0.231 1.00 93.69 87 ASP A N 1
ATOM 710 C CA . ASP A 1 87 ? -10.136 4.075 -0.089 1.00 93.69 87 ASP A CA 1
ATOM 711 C C . ASP A 1 87 ? -9.910 5.010 -1.289 1.00 93.69 87 ASP A C 1
ATOM 713 O O . ASP A 1 87 ? -10.774 5.812 -1.641 1.00 93.69 87 ASP A O 1
ATOM 717 N N . LYS A 1 88 ? -8.755 4.885 -1.952 1.00 90.62 88 LYS A N 1
ATOM 718 C CA . LYS A 1 88 ? -8.411 5.614 -3.183 1.00 90.62 88 LYS A CA 1
ATOM 719 C C . LYS A 1 88 ? -8.911 4.924 -4.459 1.00 90.62 88 LYS A C 1
ATOM 721 O O . LYS A 1 88 ? -8.655 5.415 -5.553 1.00 90.62 88 LYS A O 1
ATOM 726 N N . GLY A 1 89 ? -9.622 3.802 -4.337 1.00 90.56 89 GLY A N 1
ATOM 727 C CA . GLY A 1 89 ? -10.152 3.023 -5.459 1.00 90.56 89 GLY A CA 1
ATOM 728 C C . GLY A 1 89 ? -9.208 1.937 -5.982 1.00 90.56 89 GLY A C 1
ATOM 729 O O . GLY A 1 89 ? -9.519 1.279 -6.975 1.00 90.56 89 GLY A O 1
ATOM 730 N N . PHE A 1 90 ? -8.072 1.702 -5.320 1.00 89.56 90 PHE A N 1
ATOM 731 C CA . PHE A 1 90 ? -7.095 0.696 -5.727 1.00 89.56 90 PHE A CA 1
ATOM 732 C C . PHE A 1 90 ? -7.218 -0.562 -4.867 1.00 89.56 90 PHE A C 1
ATOM 734 O O . PHE A 1 90 ? -6.663 -0.657 -3.772 1.00 89.56 90 PHE A O 1
ATOM 741 N N . ALA A 1 91 ? -7.923 -1.566 -5.387 1.00 88.56 91 ALA A N 1
ATOM 742 C CA . ALA A 1 91 ? -8.102 -2.852 -4.718 1.00 88.56 91 ALA A CA 1
ATOM 743 C C . ALA A 1 91 ? -6.800 -3.680 -4.729 1.00 88.56 91 ALA A C 1
ATOM 745 O O . ALA A 1 91 ? -6.591 -4.542 -5.586 1.00 88.56 91 ALA A O 1
ATOM 746 N N . ARG A 1 92 ? -5.900 -3.401 -3.778 1.00 89.81 92 ARG A N 1
ATOM 747 C CA . ARG A 1 92 ? -4.630 -4.118 -3.578 1.00 89.81 92 ARG A CA 1
ATOM 748 C C . ARG A 1 92 ? -4.565 -4.723 -2.184 1.00 89.81 92 ARG A C 1
ATOM 750 O O . ARG A 1 92 ? -4.888 -4.063 -1.203 1.00 89.81 92 ARG A O 1
ATOM 757 N N . THR A 1 93 ? -4.106 -5.968 -2.085 1.00 92.38 93 THR A N 1
ATOM 758 C CA . THR A 1 93 ? -3.941 -6.644 -0.789 1.00 92.38 93 THR A CA 1
ATOM 759 C C . THR A 1 93 ? -2.654 -6.211 -0.085 1.00 92.38 93 THR A C 1
ATOM 761 O O . THR A 1 93 ? -1.694 -5.758 -0.718 1.00 92.38 93 THR A O 1
ATOM 764 N N . ALA A 1 94 ? -2.591 -6.409 1.234 1.00 92.69 94 ALA A N 1
ATOM 765 C CA . ALA A 1 94 ? -1.411 -6.105 2.046 1.00 92.69 94 ALA A CA 1
ATOM 766 C C . ALA A 1 94 ? -0.132 -6.777 1.506 1.00 92.69 94 ALA A C 1
ATOM 768 O O . ALA A 1 94 ? 0.940 -6.166 1.450 1.00 92.69 94 ALA A O 1
ATOM 769 N N . GLU A 1 95 ? -0.246 -8.024 1.040 1.00 91.31 95 GLU A N 1
ATOM 770 C CA . GLU A 1 95 ? 0.866 -8.783 0.460 1.00 91.31 95 GLU A CA 1
ATOM 771 C C . GLU A 1 95 ? 1.332 -8.208 -0.883 1.00 91.31 95 GLU A C 1
ATOM 773 O O . GLU A 1 95 ? 2.541 -8.109 -1.128 1.00 91.31 95 GLU A O 1
ATOM 778 N N . GLN A 1 96 ? 0.399 -7.764 -1.731 1.00 91.38 96 GLN A N 1
ATOM 779 C CA . GLN A 1 96 ? 0.716 -7.105 -3.000 1.00 91.38 96 GLN A CA 1
ATOM 780 C C . GLN A 1 96 ? 1.440 -5.774 -2.766 1.00 91.38 96 GLN A C 1
ATOM 782 O O . GLN A 1 96 ? 2.484 -5.535 -3.381 1.00 91.38 96 GLN A O 1
ATOM 787 N N . CYS A 1 97 ? 0.943 -4.946 -1.842 1.00 92.12 97 CYS A N 1
ATOM 788 C CA . CYS A 1 97 ? 1.570 -3.679 -1.451 1.00 92.12 97 CYS A CA 1
ATOM 789 C C . CYS A 1 97 ? 2.995 -3.899 -0.925 1.00 92.12 97 CYS A C 1
ATOM 791 O O . CYS A 1 97 ? 3.944 -3.256 -1.383 1.00 92.12 97 CYS A O 1
ATOM 793 N N . LYS A 1 98 ? 3.177 -4.879 -0.033 1.00 91.94 98 LYS A N 1
ATOM 794 C CA . LYS A 1 98 ? 4.491 -5.252 0.508 1.00 91.94 98 LYS A CA 1
ATOM 795 C C . LYS A 1 98 ? 5.453 -5.732 -0.580 1.00 91.94 98 LYS A C 1
ATOM 797 O O . LYS A 1 98 ? 6.616 -5.323 -0.608 1.00 91.94 98 LYS A O 1
ATOM 802 N N . SER A 1 99 ? 4.992 -6.604 -1.477 1.00 91.19 99 SER A N 1
ATOM 803 C CA . SER A 1 99 ? 5.810 -7.133 -2.575 1.00 91.19 99 SER A CA 1
ATOM 804 C C . SER A 1 99 ? 6.236 -6.030 -3.546 1.00 91.19 99 SER A C 1
ATOM 806 O O . SER A 1 99 ? 7.413 -5.949 -3.921 1.00 91.19 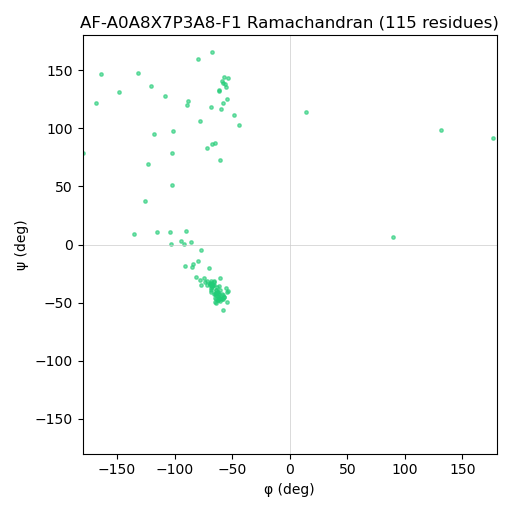99 SER A O 1
ATOM 808 N N . LYS A 1 100 ? 5.311 -5.133 -3.906 1.00 91.50 100 LYS A N 1
ATOM 809 C CA . LYS A 1 100 ? 5.589 -3.971 -4.755 1.00 91.50 100 LYS A CA 1
ATOM 810 C C . LYS A 1 100 ? 6.603 -3.037 -4.101 1.00 91.50 100 LYS A C 1
ATOM 812 O O . LYS A 1 100 ? 7.585 -2.683 -4.750 1.00 91.50 100 LYS A O 1
ATOM 817 N N . TRP A 1 101 ? 6.427 -2.710 -2.821 1.00 90.62 101 TRP A N 1
ATOM 818 C CA . TRP A 1 101 ? 7.382 -1.895 -2.069 1.00 90.62 101 TRP A CA 1
ATOM 819 C C . TRP A 1 101 ? 8.780 -2.518 -2.051 1.00 90.62 101 TRP A C 1
ATOM 821 O O . TRP A 1 101 ? 9.761 -1.848 -2.372 1.00 90.62 101 TRP A O 1
ATOM 831 N N . LYS A 1 102 ? 8.882 -3.824 -1.762 1.00 89.38 102 LYS A N 1
ATOM 832 C CA . LYS A 1 102 ? 10.165 -4.541 -1.794 1.00 89.38 102 LYS A CA 1
ATOM 833 C C . LYS A 1 102 ? 10.831 -4.429 -3.166 1.00 89.38 102 LYS A C 1
ATOM 835 O O . LYS A 1 102 ? 12.017 -4.136 -3.237 1.00 89.38 102 LYS A O 1
ATOM 840 N N . ASN A 1 103 ? 10.069 -4.624 -4.244 1.00 88.50 103 ASN A N 1
ATOM 841 C CA . ASN A 1 103 ? 10.577 -4.486 -5.609 1.00 88.50 103 ASN A CA 1
ATOM 842 C C . ASN A 1 103 ? 11.122 -3.081 -5.883 1.00 88.50 103 ASN A C 1
ATOM 844 O O . ASN A 1 103 ? 12.219 -2.965 -6.424 1.00 88.50 103 ASN A O 1
ATOM 848 N N . LEU A 1 104 ? 10.388 -2.034 -5.492 1.00 89.12 104 LEU A N 1
ATOM 849 C CA . LEU A 1 104 ? 10.834 -0.646 -5.636 1.00 89.12 104 LEU A CA 1
ATOM 850 C C . LEU A 1 104 ? 12.157 -0.439 -4.894 1.00 89.12 104 LEU A C 1
ATOM 852 O O . LEU A 1 104 ? 13.159 -0.101 -5.519 1.00 89.12 104 LEU A O 1
ATOM 856 N N . VAL A 1 105 ? 12.197 -0.745 -3.595 1.00 85.81 105 VAL A N 1
ATOM 857 C CA . VAL A 1 105 ? 13.399 -0.580 -2.763 1.00 85.81 105 VAL A CA 1
ATOM 858 C C . VAL A 1 105 ? 14.583 -1.363 -3.324 1.00 85.81 105 VAL A C 1
ATOM 860 O O . VAL A 1 105 ? 15.676 -0.817 -3.415 1.00 85.81 105 VAL A O 1
ATOM 863 N N . THR A 1 106 ? 14.393 -2.618 -3.739 1.00 83.81 106 THR A N 1
ATOM 864 C CA . THR A 1 106 ? 15.469 -3.414 -4.343 1.00 83.81 106 THR A CA 1
ATOM 865 C C . THR A 1 106 ? 15.990 -2.770 -5.627 1.00 83.81 106 THR A C 1
ATOM 867 O O . THR A 1 106 ? 17.201 -2.639 -5.769 1.00 83.81 106 THR A O 1
ATOM 870 N N . ARG A 1 107 ? 15.121 -2.321 -6.542 1.00 77.12 107 ARG A N 1
ATOM 871 C CA . ARG A 1 107 ? 15.555 -1.684 -7.800 1.00 77.12 107 ARG A CA 1
ATOM 872 C C . ARG A 1 107 ? 16.311 -0.376 -7.558 1.00 77.12 107 ARG A C 1
ATOM 874 O O . ARG A 1 107 ? 17.349 -0.157 -8.180 1.00 77.12 107 ARG A O 1
ATOM 881 N N . TYR A 1 108 ? 15.837 0.451 -6.626 1.00 72.00 108 TYR A N 1
ATOM 882 C CA . TYR A 1 108 ? 16.546 1.669 -6.236 1.00 72.00 108 TYR A CA 1
ATOM 883 C C . TYR A 1 108 ? 17.894 1.333 -5.583 1.00 72.00 108 TYR A C 1
ATOM 885 O O . TYR A 1 108 ? 18.923 1.828 -6.027 1.00 72.00 108 TYR A O 1
ATOM 893 N N . LYS A 1 109 ? 17.937 0.420 -4.604 1.00 63.06 109 LYS A N 1
ATOM 894 C CA . LYS A 1 109 ? 19.181 0.057 -3.903 1.00 63.06 109 LYS A CA 1
ATOM 895 C C . LYS A 1 109 ? 20.224 -0.595 -4.808 1.00 63.06 109 LYS A C 1
ATOM 897 O O . LYS A 1 109 ? 21.392 -0.272 -4.658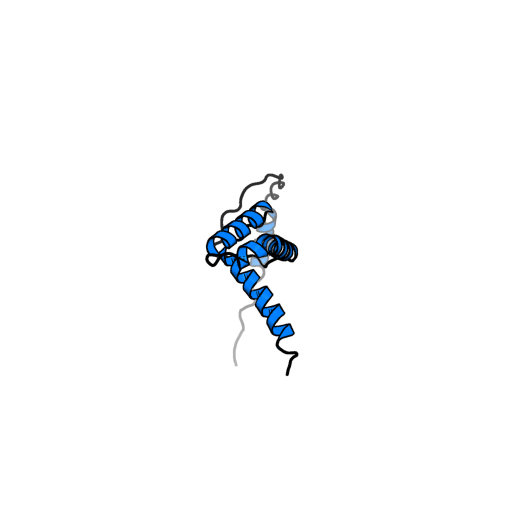 1.00 63.06 109 LYS A O 1
ATOM 902 N N . VAL A 1 110 ? 19.832 -1.457 -5.749 1.00 58.47 110 VAL A N 1
ATOM 903 C CA . VAL A 1 110 ? 20.760 -2.073 -6.720 1.00 58.47 110 VAL A CA 1
ATOM 904 C C . VAL A 1 110 ? 21.397 -1.011 -7.620 1.00 58.47 110 VAL A C 1
ATOM 906 O O . VAL A 1 110 ? 22.587 -1.092 -7.897 1.00 58.47 110 VAL A O 1
ATOM 909 N N . THR A 1 111 ? 20.646 0.026 -8.000 1.00 54.38 111 THR A N 1
ATOM 910 C CA . THR A 1 111 ? 21.182 1.141 -8.799 1.00 54.38 111 THR A CA 1
ATOM 911 C C . THR A 1 111 ? 22.220 1.956 -8.019 1.00 54.38 111 THR A C 1
ATOM 913 O O . THR A 1 111 ? 23.200 2.399 -8.600 1.00 54.38 111 THR A O 1
ATOM 916 N N . PHE A 1 112 ? 22.053 2.108 -6.701 1.00 53.34 112 PHE A N 1
ATOM 917 C CA . PHE A 1 112 ? 22.986 2.872 -5.860 1.00 53.34 112 PHE A CA 1
ATOM 918 C C . PHE A 1 112 ? 24.126 2.038 -5.242 1.00 53.34 112 PHE A C 1
ATOM 920 O O . PHE A 1 112 ? 25.123 2.616 -4.824 1.00 53.34 112 PHE A O 1
ATOM 927 N N . HIS A 1 113 ? 24.016 0.705 -5.170 1.00 50.22 113 HIS A N 1
ATOM 928 C CA . HIS A 1 113 ? 25.097 -0.174 -4.683 1.00 50.22 113 HIS A CA 1
ATOM 929 C C . HIS A 1 113 ? 26.112 -0.555 -5.768 1.00 50.22 113 HIS A C 1
ATOM 931 O O . HIS A 1 113 ? 27.216 -0.953 -5.432 1.00 50.22 113 HIS A O 1
ATOM 937 N N . LEU A 1 114 ? 25.762 -0.432 -7.051 1.00 42.53 114 LEU A N 1
ATOM 938 C CA . LEU A 1 114 ? 26.653 -0.758 -8.174 1.00 42.53 114 LEU A CA 1
ATOM 939 C C . LEU A 1 114 ? 27.512 0.434 -8.643 1.00 42.53 114 LEU A C 1
ATOM 941 O O . LEU A 1 114 ? 28.102 0.376 -9.715 1.00 42.53 114 LEU A O 1
ATOM 945 N N . SER A 1 115 ? 27.563 1.529 -7.877 1.00 42.56 115 SER A N 1
ATOM 946 C CA . SER A 1 115 ? 28.419 2.696 -8.164 1.00 42.56 115 SER A CA 1
ATOM 947 C C . SER A 1 115 ? 29.498 2.938 -7.104 1.00 42.56 115 SER A C 1
ATOM 949 O O . SER A 1 115 ? 30.127 3.991 -7.114 1.00 42.56 115 SER A O 1
ATOM 951 N N . ILE A 1 116 ? 29.704 1.986 -6.189 1.00 48.66 116 ILE A N 1
ATOM 952 C CA . ILE A 1 116 ? 30.819 1.994 -5.236 1.00 48.66 116 ILE A CA 1
ATOM 953 C C . ILE A 1 116 ? 31.601 0.692 -5.430 1.00 48.66 116 I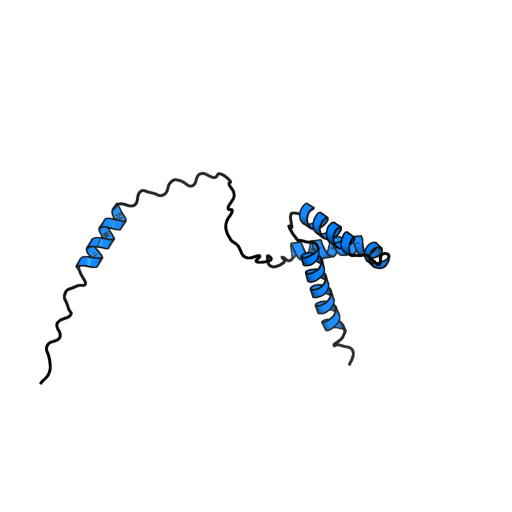LE A C 1
ATOM 955 O O . ILE A 1 116 ? 31.531 -0.204 -4.599 1.00 48.66 116 ILE A O 1
ATOM 959 N N . ASP A 1 117 ? 32.282 0.579 -6.563 1.00 39.81 117 ASP A N 1
ATOM 960 C CA . ASP A 1 117 ? 33.443 -0.296 -6.757 1.00 39.81 117 ASP A CA 1
ATOM 961 C C . ASP A 1 117 ? 34.383 0.401 -7.750 1.00 39.81 117 ASP A C 1
ATOM 963 O O . ASP A 1 117 ? 33.868 0.897 -8.785 1.00 39.81 117 ASP A O 1
#

Sequence (117 aa):
MDQRNPFHHHHHHHHQHHHLIQQQQLPPPPQSTTAAMDPGGGGERIPQWSLEETKELLGIREELDQTFMETKRNKLLWEVVAAKMADKGFARTAEQCKSKWKNLVTRYKVTFHLSID

InterPro domains:
  IPR001005 SANT/Myb domain [PS50090] (49-105)
  IPR001005 SANT/Myb domain [SM00717] (45-107)
  IPR009057 Homedomain-like superfamily [SSF46689] (47-106)
  IPR044822 Myb/SANT-like DNA-binding domain 4 [PF13837] (48-109)

Solvent-accessible surface area (backbone atoms only — not comparable to full-atom values): 7667 Å² total; per-residue (Å²): 143,86,75,93,82,86,90,84,82,77,74,68,64,62,60,60,56,54,58,60,59,64,74,69,62,73,79,78,77,81,85,73,91,72,92,77,87,88,87,85,74,93,68,90,71,74,72,80,81,46,71,65,61,49,49,51,54,49,52,57,46,59,78,42,39,68,60,58,72,74,42,93,71,50,68,63,55,32,46,52,51,20,50,58,36,39,78,74,70,41,90,48,51,32,67,54,52,52,52,52,51,50,51,52,52,51,58,54,48,54,65,64,59,73,71,76,126

pLDDT: mean 72.69, std 18.47, range [39.81, 95.06]

Secondary structure (DSSP, 8-state):
--------S-SHHHHHHHHHHHHT-PPPPP------------S---PPPPHHHHHHHHHHHHHTHHHHHH-S-THHHHHHHHHHHHHTT----HHHHHHHHHHHHHHHHHHHHTT--

Mean predicted aligned error: 17.76 Å

Organism: Brassica carinata (NCBI:txid52824)